Protein AF-A0A2V8N7D0-F1 (afdb_monomer)

pLDDT: mean 88.26, std 8.18, range [56.0, 97.25]

Sequence (94 aa):
MRIISGSTQNLRDTAAFIELLDCLPEYLPNKGTDFFSPQRELIVTRAPGRLDLMGGIADYSGSLVLELPIESATHAALQRQANETIEIISLPVK

Secondary structure (DSSP, 8-state):
---SS---TT-HHHHHHHHHHHTHHHH-TTTTTTSS-TTS--EEEEEEEEEEEE-TTTGGGT---EEEEEEEEEEEEE---SSS-----PPPP-

Mean predicted aligned error: 5.56 Å

Radius of gyration: 17.16 Å; Cα contacts (8 Å, |Δi|>4): 82; chains: 1; bounding box: 34×28×48 Å

Structure (mmCIF, N/CA/C/O backbone):
data_AF-A0A2V8N7D0-F1
#
_entry.id   AF-A0A2V8N7D0-F1
#
loop_
_atom_site.group_PDB
_atom_site.id
_atom_site.type_symbol
_atom_site.label_atom_id
_atom_site.label_alt_id
_atom_site.label_comp_id
_atom_site.label_asym_id
_atom_site.label_entity_id
_atom_site.label_seq_id
_atom_site.pdbx_PDB_ins_code
_atom_site.Cartn_x
_atom_site.Cartn_y
_atom_site.Cartn_z
_atom_site.occupancy
_atom_site.B_iso_or_equiv
_atom_site.auth_seq_id
_atom_site.auth_comp_id
_atom_site.auth_asym_id
_atom_site.auth_atom_id
_atom_site.pdbx_PDB_model_num
ATOM 1 N N . MET A 1 1 ? -4.602 -4.549 15.620 1.00 70.75 1 MET A N 1
ATOM 2 C CA . MET A 1 1 ? -5.702 -4.628 14.638 1.00 70.75 1 MET A CA 1
ATOM 3 C C . MET A 1 1 ? -5.922 -6.080 14.270 1.00 70.75 1 MET A C 1
ATOM 5 O O . MET A 1 1 ? -4.998 -6.878 14.369 1.00 70.75 1 MET A O 1
ATOM 9 N N . ARG A 1 2 ? -7.139 -6.460 13.865 1.00 78.12 2 ARG A N 1
ATOM 10 C CA . ARG A 1 2 ? -7.421 -7.819 13.382 1.00 78.12 2 ARG A CA 1
ATOM 11 C C . ARG A 1 2 ? -7.895 -7.755 11.938 1.00 78.12 2 ARG A C 1
ATOM 13 O O . ARG A 1 2 ? -8.865 -7.064 11.647 1.00 78.12 2 ARG A O 1
ATOM 20 N N . ILE A 1 3 ? -7.241 -8.510 11.061 1.00 80.06 3 ILE A N 1
ATOM 21 C CA . ILE A 1 3 ? -7.667 -8.655 9.668 1.00 80.06 3 ILE A CA 1
ATOM 22 C C . ILE A 1 3 ? -8.961 -9.476 9.643 1.00 80.06 3 ILE A C 1
ATOM 24 O O . ILE A 1 3 ? -8.992 -10.613 10.119 1.00 80.06 3 ILE A O 1
ATOM 28 N N . ILE A 1 4 ? -10.031 -8.882 9.116 1.00 84.06 4 ILE A N 1
ATOM 29 C CA . ILE A 1 4 ? -11.343 -9.530 8.946 1.00 84.06 4 ILE A CA 1
ATOM 30 C C . ILE A 1 4 ? -11.508 -10.154 7.552 1.00 84.06 4 ILE A C 1
ATOM 32 O O . ILE A 1 4 ? -12.273 -11.099 7.393 1.00 84.06 4 ILE A O 1
ATOM 36 N N . SER A 1 5 ? -10.770 -9.649 6.559 1.00 85.31 5 SER A N 1
ATOM 37 C CA . SER A 1 5 ? -10.723 -10.141 5.180 1.00 85.31 5 SER A CA 1
ATOM 38 C C . SER A 1 5 ? -9.403 -9.723 4.523 1.00 85.31 5 SER A C 1
ATOM 40 O O . SER A 1 5 ? -8.850 -8.677 4.861 1.00 85.31 5 SER A O 1
ATOM 42 N N . GLY A 1 6 ? -8.901 -10.528 3.584 1.00 87.38 6 GLY A N 1
ATOM 43 C CA . GLY A 1 6 ? -7.642 -10.283 2.876 1.00 87.38 6 GLY A CA 1
ATOM 44 C C . GLY A 1 6 ? -6.409 -10.917 3.531 1.00 87.38 6 GLY A C 1
ATOM 45 O O . GLY A 1 6 ? -6.498 -11.712 4.465 1.00 87.38 6 GLY A O 1
ATOM 46 N N . SER A 1 7 ? -5.237 -10.601 2.982 1.00 88.94 7 SER A N 1
ATOM 47 C CA . SER A 1 7 ? -3.932 -11.104 3.421 1.00 88.94 7 SER A CA 1
ATOM 48 C C . 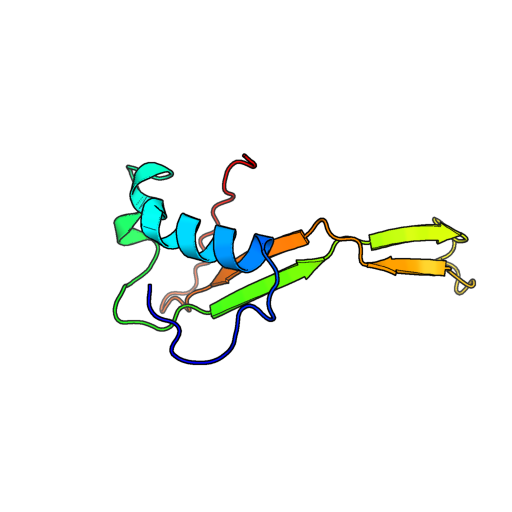SER A 1 7 ? -2.851 -10.085 3.069 1.00 88.94 7 SER A C 1
ATOM 50 O O . SER A 1 7 ? -3.010 -9.311 2.126 1.00 88.94 7 SER A O 1
ATOM 52 N N . THR A 1 8 ? -1.727 -10.122 3.781 1.00 88.44 8 THR A N 1
ATOM 53 C CA . THR A 1 8 ? -0.532 -9.326 3.464 1.00 88.44 8 THR A CA 1
ATOM 54 C C . THR A 1 8 ? 0.187 -9.801 2.200 1.00 88.44 8 THR A C 1
ATOM 56 O O . THR A 1 8 ? 1.146 -9.167 1.777 1.00 88.44 8 THR A O 1
ATOM 59 N N . GLN A 1 9 ? -0.236 -10.925 1.604 1.00 88.44 9 GLN A N 1
ATOM 60 C CA . GLN A 1 9 ? 0.410 -11.553 0.441 1.00 88.44 9 GLN A CA 1
ATOM 61 C C . GLN A 1 9 ? 1.914 -11.827 0.651 1.00 88.44 9 GLN A C 1
ATOM 63 O O . GLN A 1 9 ? 2.685 -11.844 -0.302 1.00 88.44 9 GLN A O 1
ATOM 68 N N . ASN A 1 10 ? 2.339 -12.041 1.905 1.00 90.12 10 ASN A N 1
ATOM 69 C CA . ASN A 1 10 ? 3.746 -12.167 2.316 1.00 90.12 10 ASN A CA 1
ATOM 70 C C . ASN A 1 10 ? 4.621 -10.932 2.013 1.00 90.12 10 ASN A C 1
ATOM 72 O O . ASN A 1 10 ? 5.850 -11.023 2.027 1.00 90.12 10 ASN A O 1
ATOM 76 N N . LEU A 1 11 ? 4.014 -9.767 1.774 1.00 93.50 11 LEU A N 1
ATOM 77 C CA . LEU A 1 11 ? 4.727 -8.510 1.580 1.00 93.50 11 LEU A CA 1
ATOM 78 C C . LEU A 1 11 ? 5.107 -7.913 2.941 1.00 93.50 11 LEU A C 1
ATOM 80 O O . LEU A 1 11 ? 4.246 -7.532 3.739 1.00 93.50 11 LEU A O 1
ATOM 84 N N . ARG A 1 12 ? 6.417 -7.842 3.211 1.00 93.81 12 ARG A N 1
ATOM 85 C CA . ARG A 1 12 ? 6.975 -7.375 4.496 1.00 93.81 12 ARG A CA 1
ATOM 86 C C . ARG A 1 12 ? 6.560 -5.944 4.833 1.00 93.81 12 ARG A C 1
ATOM 88 O O . ARG A 1 12 ? 6.227 -5.660 5.977 1.00 93.81 12 ARG A O 1
ATOM 95 N N . ASP A 1 13 ? 6.547 -5.067 3.834 1.00 94.25 13 ASP A N 1
ATOM 96 C CA . ASP A 1 13 ? 6.143 -3.664 3.973 1.00 94.25 13 ASP A CA 1
ATOM 97 C C . ASP A 1 13 ? 4.671 -3.513 4.399 1.00 94.25 13 ASP A C 1
ATOM 99 O O . ASP A 1 13 ? 4.329 -2.632 5.179 1.00 94.25 13 ASP A O 1
ATOM 103 N N . THR A 1 14 ? 3.807 -4.426 3.959 1.00 94.81 14 THR A N 1
ATOM 104 C CA . THR A 1 14 ? 2.382 -4.450 4.302 1.00 94.81 14 THR A CA 1
ATOM 105 C C . THR A 1 14 ? 2.163 -4.926 5.729 1.00 94.81 14 THR A C 1
ATOM 107 O O . THR A 1 14 ? 1.343 -4.352 6.441 1.00 94.81 14 THR A O 1
ATOM 110 N N . ALA A 1 15 ? 2.915 -5.937 6.173 1.00 93.50 15 ALA A N 1
ATOM 111 C CA . ALA A 1 15 ? 2.902 -6.356 7.573 1.00 93.50 15 ALA A CA 1
ATOM 112 C C . ALA A 1 15 ? 3.392 -5.223 8.493 1.00 93.50 15 ALA A C 1
ATOM 114 O O . ALA A 1 15 ? 2.691 -4.861 9.434 1.00 93.50 15 ALA A O 1
ATOM 115 N N . ALA A 1 16 ? 4.520 -4.591 8.150 1.00 92.56 16 ALA A N 1
ATOM 116 C CA . ALA A 1 16 ? 5.066 -3.459 8.898 1.00 92.56 16 ALA A CA 1
ATOM 117 C C . ALA A 1 16 ? 4.100 -2.261 8.950 1.00 92.56 16 ALA A C 1
ATOM 119 O O . ALA A 1 16 ? 3.989 -1.599 9.980 1.00 92.56 16 ALA A O 1
ATOM 120 N N . PHE A 1 17 ? 3.366 -1.989 7.865 1.00 93.50 17 PHE A N 1
ATOM 121 C CA . PHE A 1 17 ? 2.349 -0.939 7.852 1.00 93.50 17 PHE A CA 1
ATOM 122 C C . PHE A 1 17 ? 1.181 -1.249 8.799 1.00 93.50 17 PHE A C 1
ATOM 124 O O . PHE A 1 17 ? 0.739 -0.365 9.525 1.00 93.50 17 PHE A O 1
ATOM 131 N N . ILE A 1 18 ? 0.704 -2.499 8.845 1.00 92.25 18 ILE A N 1
ATOM 132 C CA . ILE A 1 18 ? -0.354 -2.914 9.783 1.00 92.25 18 ILE A CA 1
ATOM 133 C C . ILE A 1 18 ? 0.125 -2.793 11.236 1.00 92.25 18 ILE A C 1
ATOM 135 O O . ILE A 1 18 ? -0.616 -2.291 12.077 1.00 92.25 18 ILE A O 1
ATOM 139 N N . GLU A 1 19 ? 1.363 -3.192 11.524 1.00 91.38 19 GLU A N 1
ATOM 140 C CA . GLU A 1 19 ? 1.972 -3.014 12.849 1.00 91.38 19 GLU A CA 1
ATOM 141 C C . GLU A 1 19 ? 2.094 -1.530 13.225 1.00 91.38 19 GLU A C 1
ATOM 143 O O . GLU A 1 19 ? 1.810 -1.150 14.359 1.00 91.38 19 GLU A O 1
ATOM 148 N N . LEU A 1 20 ? 2.446 -0.661 12.272 1.00 90.38 20 LEU A N 1
ATOM 149 C CA . LEU A 1 20 ? 2.484 0.783 12.503 1.00 90.38 20 LEU A CA 1
ATOM 150 C C . LEU A 1 20 ? 1.100 1.328 12.868 1.00 90.38 20 LEU A C 1
ATOM 152 O O . LEU A 1 20 ? 1.004 2.137 13.789 1.00 90.38 20 LEU A O 1
ATOM 156 N N . LEU A 1 21 ? 0.034 0.880 12.194 1.00 89.88 21 LEU A N 1
ATOM 157 C CA . LEU A 1 21 ? -1.337 1.297 12.513 1.00 89.88 21 LEU A CA 1
ATOM 158 C C . LEU A 1 21 ? -1.746 0.926 13.946 1.00 89.88 21 LEU A C 1
ATOM 160 O O . LEU A 1 21 ? -2.512 1.665 14.563 1.00 89.88 21 LEU A O 1
ATOM 164 N N . ASP A 1 22 ? -1.201 -0.158 14.499 1.00 88.31 22 ASP A N 1
ATOM 165 C CA . ASP A 1 22 ? -1.425 -0.538 15.898 1.00 88.31 22 ASP A CA 1
ATOM 166 C C . ASP A 1 22 ? -0.727 0.400 16.887 1.00 88.31 22 ASP A C 1
ATOM 168 O O . ASP A 1 22 ? -1.234 0.635 17.984 1.00 88.31 22 ASP A O 1
ATOM 172 N N . CYS A 1 23 ? 0.383 1.004 16.468 1.00 87.62 23 CYS A N 1
ATOM 173 C CA . CYS A 1 23 ? 1.121 2.021 17.214 1.00 87.62 23 CYS A CA 1
ATOM 174 C C . CYS A 1 23 ? 0.750 3.461 16.809 1.00 87.62 23 CYS A C 1
ATOM 176 O O . CYS A 1 23 ? 1.407 4.403 17.251 1.00 87.62 23 CYS A O 1
ATOM 178 N N . LEU A 1 24 ? -0.285 3.679 15.985 1.00 86.75 24 LEU A N 1
ATOM 179 C CA . LEU A 1 24 ? -0.640 5.003 15.450 1.00 86.75 24 LEU A CA 1
ATOM 180 C C . LEU A 1 24 ? -0.784 6.111 16.519 1.00 86.75 24 LEU A C 1
ATOM 182 O O . LEU A 1 24 ? -0.331 7.230 16.252 1.00 86.75 24 LEU A O 1
ATOM 186 N N . PRO A 1 25 ? -1.337 5.850 17.726 1.00 83.75 25 PRO A N 1
ATOM 187 C CA . PRO A 1 25 ? -1.375 6.835 18.810 1.00 83.75 25 PRO A CA 1
ATOM 188 C C . PRO A 1 25 ? -0.009 7.413 19.197 1.00 83.75 25 PRO A C 1
ATOM 190 O O . PRO A 1 25 ? 0.067 8.582 19.563 1.00 83.75 25 PRO A O 1
ATOM 193 N N . GLU A 1 26 ? 1.071 6.638 19.077 1.00 84.56 26 GLU A N 1
ATOM 194 C CA . GLU A 1 26 ? 2.430 7.085 19.406 1.00 84.56 26 GLU A CA 1
ATOM 195 C C . GLU A 1 26 ? 2.976 8.072 18.365 1.00 84.56 26 GLU A C 1
ATOM 197 O O . GLU A 1 26 ? 3.668 9.028 18.711 1.00 84.56 26 GLU A O 1
ATOM 202 N N . TYR A 1 27 ? 2.630 7.874 17.089 1.00 80.31 27 TYR A N 1
ATOM 203 C CA . TYR A 1 27 ? 3.059 8.744 15.988 1.00 80.31 27 TYR A CA 1
ATOM 204 C C . TYR A 1 27 ? 2.193 10.000 15.856 1.00 80.31 27 TYR A C 1
ATOM 206 O O . TYR A 1 27 ? 2.631 10.996 15.281 1.00 80.31 27 TYR A O 1
ATOM 214 N N . LEU A 1 28 ? 0.965 9.964 16.379 1.00 82.44 28 LEU A N 1
ATOM 215 C CA . LEU A 1 28 ? -0.012 11.047 16.295 1.00 82.44 28 LEU A CA 1
ATOM 216 C C . LEU A 1 28 ? -0.645 11.312 17.670 1.00 82.44 28 LEU A C 1
ATOM 218 O O . LEU A 1 28 ? -1.847 11.116 17.826 1.00 82.44 28 LEU A O 1
ATOM 222 N N . PRO A 1 29 ? 0.094 11.810 18.674 1.00 70.69 29 PRO A N 1
ATOM 223 C CA . PRO A 1 29 ? -0.396 11.902 20.056 1.00 70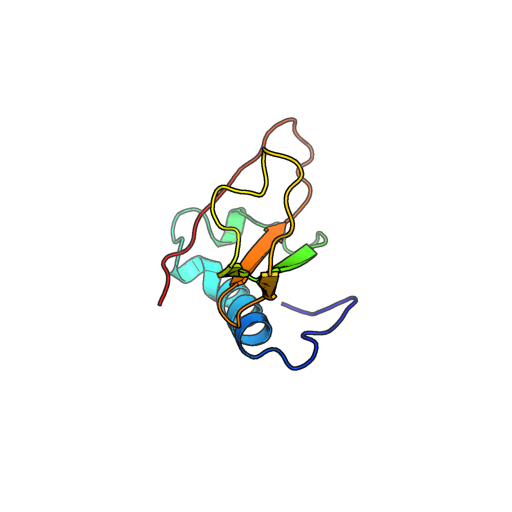.69 29 PRO A CA 1
ATOM 224 C C . PRO A 1 29 ? -1.678 12.735 20.227 1.00 70.69 29 PRO A C 1
ATOM 226 O O . PRO A 1 29 ? -2.443 12.504 21.155 1.00 70.69 29 PRO A O 1
ATOM 229 N N . ASN A 1 30 ? -1.953 13.667 19.308 1.00 75.94 30 ASN A N 1
ATOM 230 C CA . ASN A 1 30 ? -3.127 14.546 19.362 1.00 75.94 30 ASN A CA 1
ATOM 231 C C . ASN A 1 30 ? -4.311 14.078 18.492 1.00 75.94 30 ASN A C 1
ATOM 233 O O . ASN A 1 30 ? -5.329 14.762 18.446 1.00 75.94 30 ASN A O 1
ATOM 237 N N . LYS A 1 31 ? -4.168 12.975 17.743 1.00 70.62 31 LYS A N 1
ATOM 238 C CA . LYS A 1 31 ? -5.208 12.461 16.827 1.00 70.62 31 LYS A CA 1
ATOM 239 C C . LYS A 1 31 ? -5.303 10.933 16.755 1.00 70.62 31 LYS A C 1
ATOM 241 O O . LYS A 1 31 ? -6.301 10.423 16.270 1.00 70.62 31 LYS A O 1
ATOM 246 N N . GLY A 1 32 ? -4.291 10.184 17.175 1.00 64.56 32 GLY A N 1
ATOM 247 C CA . GLY A 1 32 ? -4.086 8.800 16.745 1.00 64.56 32 GLY A CA 1
ATOM 248 C C . GLY A 1 32 ? -5.099 7.793 17.286 1.00 64.56 32 GLY A C 1
ATOM 249 O O . GLY A 1 32 ? -5.348 6.799 16.614 1.00 64.56 32 GLY A O 1
ATOM 250 N N . THR A 1 33 ? -5.732 8.053 18.434 1.00 66.56 33 THR A N 1
ATOM 251 C CA . THR A 1 33 ? -6.855 7.232 18.932 1.00 66.56 33 THR A CA 1
ATOM 252 C C . THR A 1 33 ? -8.192 7.596 18.295 1.00 66.56 33 THR A C 1
ATOM 254 O O . THR A 1 33 ? -9.080 6.752 18.225 1.00 66.56 33 THR A O 1
ATOM 257 N N . ASP A 1 34 ? -8.323 8.832 17.817 1.00 78.81 34 ASP A N 1
ATOM 258 C CA . ASP A 1 34 ? -9.597 9.405 17.372 1.00 78.81 34 ASP A CA 1
ATOM 259 C C . ASP A 1 34 ? -9.709 9.433 15.842 1.00 78.81 34 ASP A C 1
ATOM 261 O O . ASP A 1 34 ? -10.794 9.622 15.295 1.00 78.81 34 ASP A O 1
ATOM 265 N N . PHE A 1 35 ? -8.593 9.223 15.138 1.00 88.00 35 PHE A N 1
ATOM 266 C CA . PHE A 1 35 ? -8.534 9.276 13.681 1.00 88.00 35 PHE A CA 1
ATOM 267 C C . PHE A 1 35 ? -9.297 8.121 13.023 1.00 88.00 35 PHE A C 1
ATOM 269 O O . PHE A 1 35 ? -9.971 8.314 12.014 1.00 88.00 35 PHE A O 1
ATOM 276 N N . PHE A 1 36 ? -9.229 6.924 13.612 1.00 90.19 36 PHE A N 1
ATOM 277 C CA . PHE A 1 36 ? -9.991 5.761 13.168 1.00 90.19 36 PHE A CA 1
ATOM 278 C C . PHE A 1 36 ? -10.890 5.247 14.288 1.00 90.19 36 PHE A C 1
ATOM 280 O O . PHE A 1 36 ? -10.455 5.032 15.414 1.00 90.19 36 PHE A O 1
ATOM 287 N N . SER A 1 37 ? -12.151 4.978 13.958 1.00 88.69 37 SER A N 1
ATOM 288 C CA . SER A 1 37 ? -13.102 4.338 14.864 1.00 88.69 37 SER A CA 1
ATOM 289 C C . SER A 1 37 ? -12.835 2.826 14.930 1.00 88.69 37 SER A C 1
ATOM 291 O O . SER A 1 37 ? -12.974 2.155 13.901 1.00 88.69 37 SER A O 1
ATOM 293 N N . PRO A 1 38 ? -12.525 2.248 16.105 1.00 82.56 38 PRO A N 1
ATOM 294 C CA . PRO A 1 38 ? -12.127 0.841 16.217 1.00 82.56 38 PRO A CA 1
ATOM 295 C C . PRO A 1 38 ? -13.256 -0.162 15.924 1.00 82.56 38 PRO A C 1
ATOM 297 O O . PRO A 1 38 ? -12.987 -1.328 15.652 1.00 82.56 38 PRO A O 1
ATOM 300 N N . GLN A 1 39 ? -14.521 0.267 15.964 1.00 84.62 39 GLN A N 1
ATOM 301 C CA . GLN A 1 39 ? -15.690 -0.577 15.676 1.00 84.62 39 GLN A CA 1
ATOM 302 C C . GLN A 1 39 ? -16.102 -0.570 14.197 1.00 84.62 39 GLN A C 1
ATOM 304 O O . GLN A 1 39 ? -17.076 -1.228 13.833 1.00 84.62 39 GLN A O 1
ATOM 309 N N . ARG A 1 40 ? -15.414 0.197 13.345 1.00 88.12 40 ARG A N 1
ATOM 310 C CA . ARG A 1 40 ? -15.720 0.300 11.916 1.00 88.12 40 ARG A CA 1
ATOM 311 C C . ARG A 1 40 ? -14.611 -0.323 11.088 1.00 88.12 40 ARG A C 1
ATOM 313 O O . ARG A 1 40 ? -13.459 -0.384 11.504 1.00 88.12 40 ARG A O 1
ATOM 320 N N . GLU A 1 41 ? -14.981 -0.773 9.898 1.00 90.81 41 GLU A N 1
ATOM 321 C CA . GLU A 1 41 ? -14.039 -1.359 8.955 1.00 90.81 41 GLU A CA 1
ATOM 322 C C . GLU A 1 41 ? -12.932 -0.359 8.589 1.00 90.81 41 GLU A C 1
ATOM 324 O O . GLU A 1 41 ? -13.201 0.816 8.322 1.00 90.81 41 GLU A O 1
ATOM 329 N N . LEU A 1 42 ? -11.689 -0.839 8.600 1.00 92.81 42 LEU A N 1
ATOM 330 C CA . LEU A 1 42 ? -10.537 -0.147 8.042 1.00 92.81 42 LEU A CA 1
ATOM 331 C C . LEU A 1 42 ? -10.034 -0.963 6.853 1.00 92.81 42 LEU A C 1
ATOM 333 O O . LEU A 1 42 ? -9.735 -2.149 6.989 1.00 92.81 42 LEU A O 1
ATOM 337 N N . ILE A 1 43 ? -9.914 -0.313 5.703 1.00 95.19 43 ILE A N 1
ATOM 338 C CA . ILE A 1 43 ? -9.398 -0.907 4.476 1.00 95.19 43 ILE A CA 1
ATOM 339 C C . ILE A 1 43 ? -7.931 -0.508 4.340 1.00 95.19 43 ILE A C 1
ATOM 341 O O . ILE A 1 43 ? -7.603 0.676 4.375 1.00 95.19 43 ILE A O 1
ATOM 345 N N . VAL A 1 44 ? -7.050 -1.493 4.166 1.00 95.25 44 VAL A N 1
ATOM 346 C CA . VAL A 1 44 ? -5.621 -1.271 3.919 1.00 95.25 44 VAL A CA 1
ATOM 347 C C . VAL A 1 44 ? -5.300 -1.640 2.477 1.00 95.25 44 VAL A C 1
ATOM 349 O O . VAL A 1 44 ? -5.590 -2.749 2.032 1.00 95.25 44 VAL A O 1
ATOM 352 N N . THR A 1 45 ? -4.685 -0.712 1.750 1.00 95.88 45 THR A N 1
ATOM 353 C CA . THR A 1 45 ? -4.286 -0.890 0.348 1.00 95.88 45 THR A CA 1
ATOM 354 C C . THR A 1 45 ? -2.822 -0.537 0.141 1.00 95.88 45 THR A C 1
ATOM 356 O O . THR A 1 45 ? -2.277 0.287 0.873 1.00 95.88 45 THR A O 1
ATOM 359 N N . ARG A 1 46 ? -2.206 -1.121 -0.891 1.00 96.25 46 ARG A N 1
ATOM 360 C CA . ARG A 1 46 ? -0.812 -0.894 -1.288 1.00 96.25 46 ARG A CA 1
ATOM 361 C C . ARG A 1 46 ? -0.740 -0.571 -2.778 1.00 96.25 46 ARG A C 1
ATOM 363 O O . ARG A 1 46 ? -1.318 -1.301 -3.579 1.00 96.25 46 ARG A O 1
ATOM 370 N N . ALA A 1 47 ? 0.023 0.454 -3.143 1.00 97.00 47 ALA A N 1
ATOM 371 C CA . ALA A 1 47 ? 0.355 0.790 -4.525 1.00 97.00 47 ALA A CA 1
ATOM 372 C C . ALA A 1 47 ? 1.88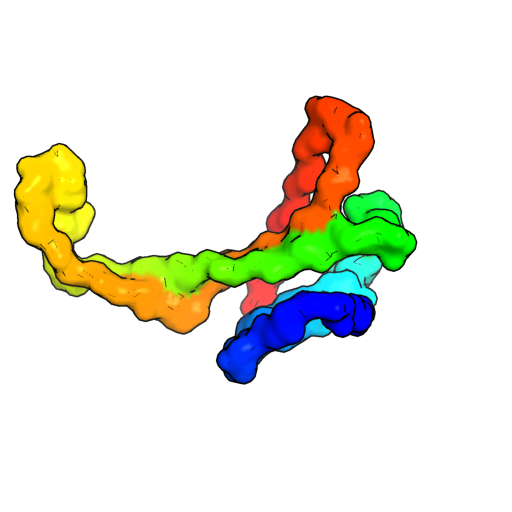5 0.883 -4.683 1.00 97.00 47 ALA A C 1
ATOM 374 O O . ALA A 1 47 ? 2.500 1.731 -4.032 1.00 97.00 47 ALA A O 1
ATOM 375 N N . PRO A 1 48 ? 2.529 0.017 -5.490 1.00 97.25 48 PRO A N 1
ATOM 376 C CA . PRO A 1 48 ? 3.959 0.129 -5.759 1.00 97.25 48 PRO A CA 1
ATOM 377 C C . PRO A 1 48 ? 4.267 1.358 -6.617 1.00 97.25 48 PRO A C 1
ATOM 379 O O . PRO A 1 48 ? 3.473 1.750 -7.473 1.00 97.25 48 PRO A O 1
ATOM 382 N N . GLY A 1 49 ? 5.451 1.931 -6.416 1.00 96.06 49 GLY A N 1
ATOM 383 C CA . GLY A 1 49 ? 6.057 2.831 -7.388 1.00 96.06 49 GLY A CA 1
ATOM 384 C C . GLY A 1 49 ? 6.445 2.079 -8.662 1.00 96.06 49 GLY A C 1
ATOM 385 O O . GLY A 1 49 ? 6.357 0.850 -8.735 1.00 96.06 49 GLY A O 1
ATOM 386 N N . ARG A 1 50 ? 6.932 2.813 -9.659 1.00 95.12 50 ARG A N 1
ATOM 387 C CA . ARG A 1 50 ? 7.408 2.256 -10.930 1.00 95.12 50 ARG A CA 1
ATOM 388 C C . ARG A 1 50 ? 8.804 2.762 -11.265 1.00 95.12 50 ARG A C 1
ATOM 390 O O . ARG A 1 50 ? 9.207 3.824 -10.791 1.00 95.12 50 ARG A O 1
ATOM 397 N N . LEU A 1 51 ? 9.522 1.981 -12.063 1.00 94.69 51 LEU A N 1
ATOM 398 C CA . LEU A 1 51 ? 10.781 2.367 -12.685 1.00 94.69 51 LEU A CA 1
ATOM 399 C C . LEU A 1 51 ? 10.624 2.338 -14.201 1.00 94.69 51 LEU A C 1
ATOM 401 O O . LEU A 1 51 ? 10.206 1.319 -14.757 1.00 94.69 51 LEU A O 1
ATOM 405 N N . ASP A 1 52 ? 11.062 3.416 -14.842 1.00 93.00 52 ASP A N 1
ATOM 406 C CA . ASP A 1 52 ? 10.983 3.583 -16.289 1.00 93.00 52 ASP A CA 1
ATOM 407 C C . ASP A 1 52 ? 12.347 3.276 -16.891 1.00 93.00 52 ASP A C 1
ATOM 409 O O . ASP A 1 52 ? 13.309 4.024 -16.706 1.00 93.00 52 ASP A O 1
ATOM 413 N N . LEU A 1 53 ? 12.448 2.151 -17.597 1.00 92.25 53 LEU A N 1
ATOM 414 C CA . LEU A 1 53 ? 13.695 1.756 -18.247 1.00 92.25 53 LEU A CA 1
ATOM 415 C C . LEU A 1 53 ? 13.874 2.487 -19.579 1.00 92.25 53 LEU A C 1
ATOM 417 O O . LEU A 1 53 ? 14.982 2.888 -19.932 1.00 92.25 53 LEU A O 1
ATOM 421 N N . MET A 1 54 ? 12.782 2.645 -20.330 1.00 92.12 54 MET A N 1
ATOM 422 C CA . MET A 1 54 ? 12.749 3.340 -21.616 1.00 92.12 54 MET A CA 1
ATOM 423 C C . MET A 1 54 ? 11.407 4.036 -21.829 1.00 92.12 54 MET A C 1
ATOM 425 O O . MET A 1 54 ? 10.377 3.578 -21.342 1.00 92.12 54 MET A O 1
ATOM 429 N N . GLY A 1 55 ? 11.418 5.099 -22.638 1.00 82.25 55 GLY A N 1
ATOM 430 C CA . GLY A 1 55 ? 10.195 5.792 -23.049 1.00 82.25 55 GLY A CA 1
ATOM 431 C C . GLY A 1 55 ? 9.698 6.854 -22.063 1.00 82.25 55 GLY A C 1
ATOM 432 O O . GLY A 1 55 ? 8.537 7.225 -22.137 1.00 82.25 55 GLY A O 1
ATOM 433 N N . GLY A 1 56 ? 10.562 7.382 -21.186 1.00 76.50 56 GLY A N 1
ATOM 434 C CA . GLY A 1 56 ? 10.154 8.240 -20.060 1.00 76.50 56 GLY A CA 1
ATOM 435 C C . GLY A 1 56 ? 9.297 9.475 -20.394 1.00 76.50 56 GLY A C 1
ATOM 436 O O . GLY A 1 56 ? 8.382 9.770 -19.644 1.00 76.50 56 GLY A O 1
ATOM 437 N N . ILE A 1 57 ? 9.547 10.188 -21.504 1.00 80.62 57 ILE A N 1
ATOM 438 C CA . ILE A 1 57 ? 8.684 11.307 -21.974 1.00 80.62 57 ILE A CA 1
ATOM 439 C C . ILE A 1 57 ? 7.743 10.898 -23.118 1.00 80.62 57 ILE A C 1
ATOM 441 O O . ILE A 1 57 ? 7.209 11.731 -23.847 1.00 80.62 57 ILE A O 1
ATOM 445 N N . ALA A 1 58 ? 7.667 9.603 -23.396 1.00 85.75 58 ALA A N 1
ATOM 446 C CA . ALA A 1 58 ? 7.014 9.069 -24.580 1.00 85.75 58 ALA A CA 1
ATOM 447 C C . ALA A 1 58 ? 5.555 8.662 -24.289 1.00 85.75 58 ALA A C 1
ATOM 449 O O . ALA A 1 58 ? 4.758 8.525 -25.224 1.00 85.75 58 ALA A O 1
ATOM 450 N N . ASP A 1 59 ? 5.202 8.554 -23.008 1.00 80.94 59 ASP A N 1
ATOM 451 C CA . ASP A 1 59 ? 3.890 8.209 -22.457 1.00 80.94 59 ASP A CA 1
ATOM 452 C C . ASP A 1 59 ? 2.751 9.107 -22.968 1.00 80.94 59 ASP A C 1
ATOM 454 O O . ASP A 1 59 ? 1.684 8.612 -23.328 1.00 80.94 59 ASP A O 1
ATOM 458 N N . TYR A 1 60 ? 2.985 10.412 -23.110 1.00 84.62 60 TYR A N 1
ATOM 459 C CA . TYR A 1 60 ? 1.977 11.358 -23.605 1.00 84.62 60 TYR A CA 1
ATOM 460 C C . TYR A 1 60 ? 1.926 11.489 -25.139 1.00 84.62 60 TYR A C 1
ATOM 462 O O . TYR A 1 60 ? 1.103 12.237 -25.668 1.00 84.62 60 TYR A O 1
ATOM 470 N N . SER A 1 61 ? 2.792 10.778 -25.871 1.00 90.12 61 SER A N 1
ATOM 471 C CA . SER A 1 61 ? 2.909 10.870 -27.339 1.00 90.12 61 SER A CA 1
ATOM 472 C C . SER A 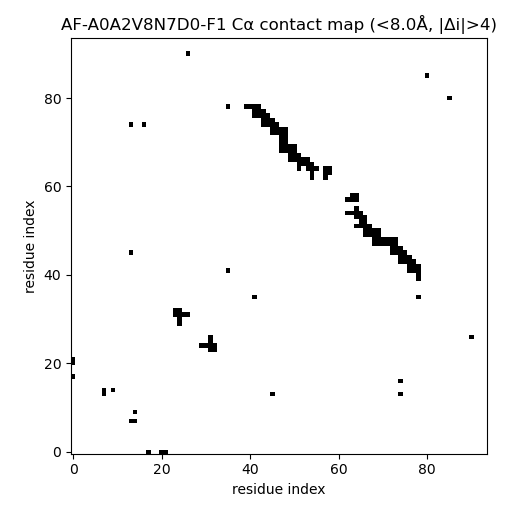1 61 ? 2.334 9.669 -28.101 1.00 90.12 61 SER A C 1
ATOM 474 O O . SER A 1 61 ? 2.329 9.670 -29.331 1.00 90.12 61 SER A O 1
ATOM 476 N N . GLY A 1 62 ? 1.867 8.636 -27.390 1.00 87.38 62 GLY A N 1
ATOM 477 C CA . GLY A 1 62 ? 1.445 7.362 -27.989 1.00 87.38 62 GLY A CA 1
ATOM 478 C C . GLY A 1 62 ? 2.608 6.450 -28.401 1.00 87.38 62 GLY A C 1
ATOM 479 O O . GLY A 1 62 ? 2.417 5.514 -29.176 1.00 87.38 62 GLY A O 1
ATOM 480 N N . SER A 1 63 ? 3.812 6.724 -27.897 1.00 90.50 63 SER A N 1
ATOM 481 C CA . SER A 1 63 ? 4.998 5.896 -28.113 1.00 90.50 63 SER A CA 1
ATOM 482 C C . SER A 1 63 ? 5.025 4.688 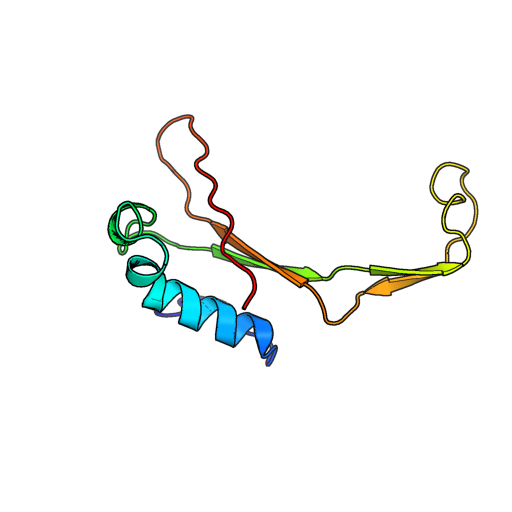-27.169 1.00 90.50 63 SER A C 1
ATOM 484 O O . SER A 1 63 ? 4.298 4.628 -26.179 1.00 90.50 63 SER A O 1
ATOM 486 N N . LEU A 1 64 ? 5.896 3.718 -27.459 1.00 92.75 64 LEU A N 1
ATOM 487 C CA . LEU A 1 64 ? 6.122 2.568 -26.581 1.00 92.75 64 LEU A CA 1
ATOM 488 C C . LEU A 1 64 ? 6.936 2.962 -25.340 1.00 92.75 64 LEU A C 1
ATOM 490 O O . LEU A 1 64 ? 7.931 3.683 -25.446 1.00 92.75 64 LEU A O 1
ATOM 494 N N . VAL A 1 65 ? 6.540 2.414 -24.191 1.00 92.38 65 VAL A N 1
ATOM 495 C CA . VAL A 1 65 ? 7.232 2.551 -22.902 1.00 92.38 65 VAL A CA 1
ATOM 496 C C . VAL A 1 65 ? 7.602 1.178 -22.350 1.00 92.38 65 VAL A C 1
ATOM 498 O O . VAL A 1 65 ? 6.952 0.177 -22.660 1.00 92.38 65 VAL A O 1
ATOM 501 N N . LEU A 1 66 ? 8.657 1.128 -21.538 1.00 93.75 66 LEU A N 1
ATOM 502 C CA . LEU A 1 66 ? 9.062 -0.072 -20.812 1.00 93.75 66 LEU A CA 1
ATOM 503 C C . LEU A 1 66 ? 9.251 0.272 -19.338 1.00 93.75 66 LEU A C 1
ATOM 505 O O . LEU A 1 66 ? 10.254 0.879 -18.958 1.00 93.75 66 LEU A O 1
ATOM 509 N N . GLU A 1 67 ? 8.288 -0.151 -18.526 1.00 94.50 67 GLU A N 1
ATOM 510 C CA . GLU A 1 67 ? 8.196 0.184 -17.107 1.00 94.50 67 GLU A CA 1
ATOM 511 C C . GLU A 1 67 ? 7.799 -1.048 -16.295 1.00 94.50 67 GLU A C 1
ATOM 513 O O . GLU A 1 67 ? 7.082 -1.926 -16.787 1.00 94.50 67 GLU A O 1
ATOM 518 N N . LEU A 1 68 ? 8.250 -1.118 -15.043 1.00 95.94 68 LEU A N 1
ATOM 519 C CA . LEU A 1 68 ? 7.871 -2.180 -14.111 1.00 95.94 68 LEU A CA 1
ATOM 520 C C . LEU A 1 68 ? 7.659 -1.630 -12.694 1.00 95.94 68 LEU A C 1
ATOM 522 O O . LEU A 1 68 ? 8.357 -0.693 -12.291 1.00 95.94 68 LEU A O 1
ATOM 526 N N . PRO A 1 69 ? 6.740 -2.223 -11.905 1.00 96.31 69 PRO A N 1
ATOM 527 C CA . PRO A 1 69 ? 6.627 -1.923 -10.485 1.00 96.31 69 PRO A CA 1
ATOM 528 C C . PRO A 1 69 ? 7.922 -2.225 -9.721 1.00 96.31 69 PRO A C 1
ATOM 530 O O . PRO A 1 69 ? 8.576 -3.239 -9.972 1.00 96.31 69 PRO A O 1
ATOM 533 N N . ILE A 1 70 ? 8.254 -1.377 -8.750 1.00 95.94 70 ILE A N 1
ATOM 534 C CA . ILE A 1 70 ? 9.376 -1.584 -7.820 1.00 95.94 70 ILE A CA 1
ATOM 535 C C . ILE A 1 70 ? 8.885 -2.045 -6.439 1.00 95.94 70 ILE A C 1
ATOM 537 O O . ILE A 1 70 ? 7.690 -2.013 -6.142 1.00 95.94 70 ILE A O 1
ATOM 541 N N . GLU A 1 71 ? 9.813 -2.477 -5.574 1.00 94.88 71 GLU A N 1
ATOM 542 C CA . GLU A 1 71 ? 9.482 -2.872 -4.192 1.00 94.88 71 GLU A CA 1
ATOM 543 C C . GLU A 1 71 ? 8.952 -1.683 -3.379 1.00 94.88 71 GLU A C 1
ATOM 545 O O . GLU A 1 71 ? 8.000 -1.853 -2.622 1.00 94.88 71 GLU A O 1
ATOM 550 N N . SER A 1 72 ? 9.512 -0.481 -3.574 1.00 94.50 72 SER A N 1
ATOM 551 C CA . SER A 1 72 ? 9.037 0.736 -2.905 1.00 94.50 72 SER A CA 1
ATOM 552 C C . SER A 1 72 ? 7.570 1.001 -3.237 1.00 94.50 72 SER A C 1
ATOM 554 O O . SER A 1 72 ? 7.178 1.004 -4.405 1.00 94.50 72 SER A O 1
ATOM 556 N N . ALA A 1 73 ? 6.757 1.215 -2.208 1.00 95.81 73 ALA A N 1
ATOM 557 C CA . ALA A 1 73 ? 5.316 1.356 -2.328 1.00 95.81 73 ALA A CA 1
ATOM 558 C C . ALA A 1 73 ? 4.765 2.367 -1.329 1.00 95.81 73 ALA A C 1
ATOM 560 O O . ALA A 1 73 ? 5.390 2.690 -0.320 1.00 95.81 73 ALA A O 1
ATOM 561 N N . THR A 1 74 ? 3.557 2.838 -1.611 1.00 95.81 74 THR A N 1
ATOM 562 C CA . THR A 1 74 ? 2.751 3.620 -0.682 1.00 95.81 74 THR A CA 1
ATOM 563 C C . THR A 1 74 ? 1.590 2.772 -0.192 1.00 95.81 74 THR A C 1
ATOM 565 O O . THR A 1 74 ? 0.880 2.144 -0.984 1.00 95.81 74 THR A O 1
ATOM 568 N N . HIS A 1 75 ? 1.375 2.787 1.118 1.00 96.50 75 HIS A N 1
ATOM 569 C CA . HIS A 1 75 ? 0.205 2.192 1.744 1.00 96.50 75 HIS A CA 1
ATOM 570 C C . HIS A 1 75 ? -0.785 3.275 2.143 1.00 96.50 75 HIS A C 1
ATOM 572 O O . HIS A 1 75 ? -0.405 4.386 2.511 1.00 96.50 75 HIS A O 1
ATOM 578 N N . ALA A 1 76 ? -2.063 2.929 2.094 1.00 96.25 76 ALA A N 1
ATOM 579 C CA . ALA A 1 76 ? -3.135 3.767 2.597 1.00 96.25 76 ALA A CA 1
ATOM 580 C C . ALA A 1 76 ? -4.051 2.932 3.489 1.00 96.25 76 ALA A C 1
ATOM 582 O O . ALA A 1 76 ? -4.453 1.826 3.125 1.00 96.25 76 ALA A O 1
ATOM 583 N N . ALA A 1 77 ? -4.364 3.486 4.656 1.00 94.81 77 ALA A N 1
ATOM 584 C CA . ALA A 1 77 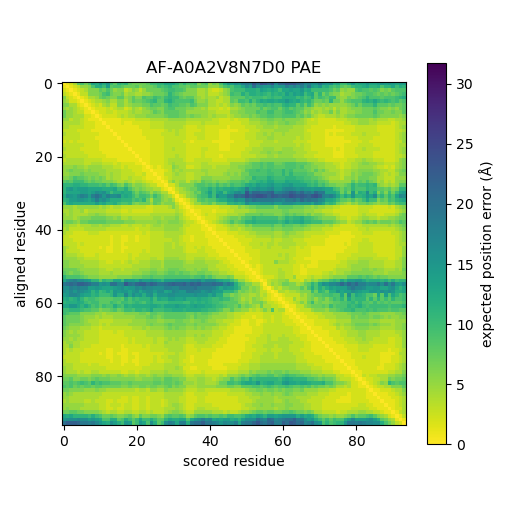? -5.396 3.009 5.559 1.00 94.81 77 ALA 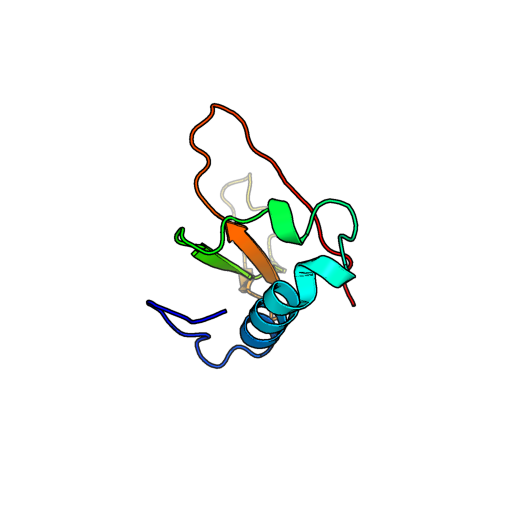A CA 1
ATOM 585 C C . ALA A 1 77 ? -6.600 3.941 5.419 1.00 94.81 77 ALA A C 1
ATOM 587 O O . ALA A 1 77 ? -6.467 5.148 5.618 1.00 94.81 77 ALA A O 1
ATOM 588 N N . LEU A 1 78 ? -7.757 3.400 5.045 1.00 94.94 78 LEU A N 1
ATOM 589 C CA . LEU A 1 78 ? -8.955 4.179 4.761 1.00 94.94 78 LEU A CA 1
ATOM 590 C C . LEU A 1 78 ? -10.134 3.668 5.578 1.00 94.94 78 LEU A C 1
ATOM 592 O O . LEU A 1 78 ? -10.433 2.474 5.592 1.00 94.94 78 LEU A O 1
ATOM 596 N N . GLN A 1 79 ? -10.849 4.593 6.207 1.00 93.62 79 GLN A N 1
ATOM 597 C CA . GLN A 1 79 ? -12.129 4.338 6.849 1.00 93.62 79 GLN A CA 1
A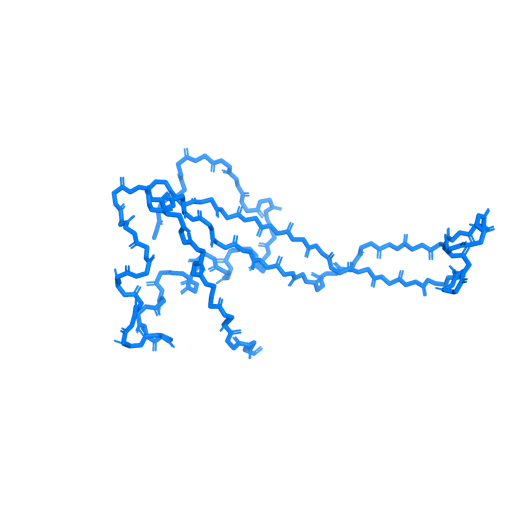TOM 598 C C . GLN A 1 79 ? -13.139 5.353 6.329 1.00 93.62 79 GLN A C 1
ATOM 600 O O . GLN A 1 79 ? -12.863 6.549 6.272 1.00 93.62 79 GLN A O 1
ATOM 605 N N . ARG A 1 80 ? -14.327 4.883 5.946 1.00 92.38 80 ARG A N 1
ATOM 606 C CA . ARG A 1 80 ? -15.387 5.765 5.455 1.00 92.38 80 ARG A CA 1
ATOM 607 C C . ARG A 1 80 ? -15.908 6.658 6.587 1.00 92.38 80 ARG A C 1
ATOM 609 O O . ARG A 1 80 ? -16.394 6.158 7.606 1.00 92.38 80 ARG A O 1
ATOM 616 N N . GLN A 1 81 ? -15.858 7.971 6.374 1.00 89.69 81 GLN A N 1
ATOM 617 C CA . GLN A 1 81 ? -16.464 8.968 7.256 1.00 89.69 81 GLN A CA 1
ATOM 618 C C . GLN A 1 81 ? -17.944 9.187 6.889 1.00 89.69 81 GLN A C 1
ATOM 620 O O . GLN A 1 81 ? -18.368 8.911 5.766 1.00 89.69 81 GLN A O 1
ATOM 625 N N . ALA A 1 82 ? -18.758 9.604 7.863 1.00 86.69 82 ALA A N 1
ATOM 626 C CA . ALA A 1 82 ? -20.198 9.820 7.667 1.00 86.69 82 ALA A CA 1
ATOM 627 C C . ALA A 1 82 ? -20.542 11.249 7.213 1.00 86.69 82 ALA A C 1
ATOM 629 O O . ALA A 1 82 ? -21.624 11.477 6.682 1.00 86.69 82 ALA A O 1
ATOM 630 N N . ASN A 1 83 ? -19.643 12.198 7.454 1.00 89.25 83 ASN A N 1
ATOM 631 C CA . A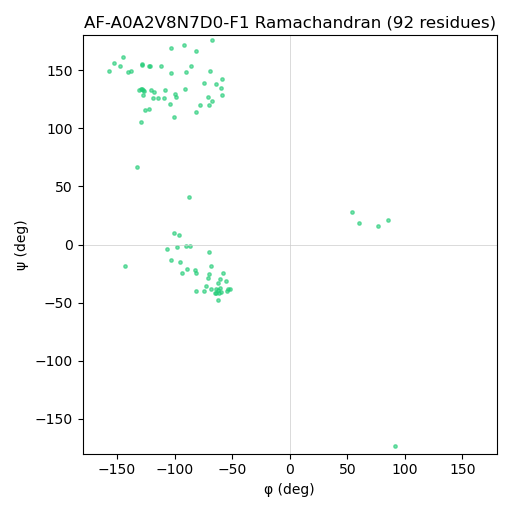SN A 1 83 ? -19.732 13.584 7.010 1.00 89.25 83 ASN A CA 1
ATOM 632 C C . ASN A 1 83 ? -19.040 13.758 5.643 1.00 89.25 83 ASN A C 1
ATOM 634 O O . ASN A 1 83 ? -18.373 12.857 5.139 1.00 89.25 83 ASN A O 1
ATOM 638 N N . GLU A 1 84 ? -19.194 14.936 5.047 1.00 93.50 84 GLU A N 1
ATOM 639 C CA . GLU A 1 84 ? -18.662 15.275 3.719 1.00 93.50 84 GLU A CA 1
ATOM 640 C C . GLU A 1 84 ? -17.221 15.809 3.787 1.00 93.50 84 GLU A C 1
ATOM 642 O O . GLU A 1 84 ? -16.865 16.783 3.127 1.00 93.50 84 GLU A O 1
ATOM 647 N N . THR A 1 85 ? -16.382 15.200 4.626 1.00 93.38 85 THR A N 1
ATOM 648 C CA . THR A 1 85 ? -14.978 15.593 4.789 1.00 93.38 85 THR A CA 1
ATOM 649 C C . THR A 1 85 ? -14.041 14.441 4.477 1.00 93.38 85 THR A C 1
ATOM 651 O O . THR A 1 85 ? -14.393 13.272 4.615 1.00 93.38 85 THR A O 1
ATOM 654 N N . ILE A 1 86 ? -12.824 14.787 4.062 1.00 93.50 86 ILE A N 1
ATOM 655 C CA . ILE A 1 86 ? -11.725 13.841 3.908 1.00 93.50 86 ILE A CA 1
ATOM 656 C C . ILE A 1 86 ? -10.587 14.339 4.791 1.00 93.50 86 ILE A C 1
ATOM 658 O O . ILE A 1 86 ? -10.045 15.421 4.565 1.00 93.50 86 ILE A O 1
ATOM 662 N N . GLU A 1 87 ? -10.228 13.548 5.795 1.00 92.12 87 GLU A N 1
ATOM 663 C CA . GLU A 1 87 ? -9.041 13.786 6.608 1.00 92.12 87 GLU A CA 1
ATOM 664 C C . GLU A 1 87 ? -7.905 12.883 6.132 1.00 92.12 87 GLU A C 1
ATOM 666 O O . GLU A 1 87 ? -8.076 11.676 5.974 1.00 92.12 87 GLU A O 1
ATOM 671 N N . ILE A 1 88 ? -6.736 13.477 5.894 1.00 93.19 88 ILE A N 1
ATOM 672 C CA . ILE A 1 88 ? -5.556 12.770 5.396 1.00 93.19 88 ILE A CA 1
ATOM 673 C C . ILE A 1 88 ? -4.385 13.090 6.311 1.00 93.19 88 ILE A C 1
ATOM 675 O O . ILE A 1 88 ? -4.143 14.251 6.644 1.00 93.19 88 ILE A O 1
ATOM 679 N N . ILE A 1 89 ? -3.644 12.053 6.692 1.00 91.12 89 ILE A N 1
ATOM 680 C CA . ILE A 1 89 ? -2.390 12.183 7.424 1.00 91.12 89 ILE A CA 1
ATOM 681 C C . ILE A 1 89 ? -1.328 11.384 6.679 1.00 91.12 89 ILE A C 1
ATOM 683 O O . ILE A 1 89 ? -1.529 10.212 6.367 1.00 91.12 89 ILE A O 1
ATOM 687 N N . SER A 1 90 ? -0.196 12.030 6.405 1.00 90.50 90 SER A N 1
ATOM 688 C CA . SER A 1 90 ? 1.009 11.340 5.957 1.00 90.50 90 SER A CA 1
ATOM 689 C C . SER A 1 90 ? 1.845 10.975 7.169 1.00 90.50 90 SER A C 1
ATOM 691 O O . SER A 1 90 ? 2.075 11.804 8.050 1.00 90.50 90 SER A O 1
ATOM 693 N N . LEU A 1 91 ? 2.322 9.740 7.194 1.00 87.06 91 LEU A N 1
ATOM 694 C CA . LEU A 1 91 ? 3.206 9.248 8.238 1.00 87.06 91 LEU A CA 1
ATOM 695 C C . LEU A 1 91 ? 4.667 9.489 7.834 1.00 87.06 91 LEU A C 1
ATOM 697 O O . LEU A 1 91 ? 4.972 9.475 6.637 1.00 87.06 91 LEU A O 1
ATOM 701 N N . PRO A 1 92 ? 5.571 9.729 8.796 1.00 75.94 92 PRO A N 1
ATOM 702 C CA . PRO A 1 92 ? 6.993 9.810 8.501 1.00 75.94 92 PRO A CA 1
ATOM 703 C C . PRO A 1 92 ? 7.499 8.454 7.997 1.00 75.94 92 PRO A C 1
ATOM 705 O O . PRO A 1 92 ? 7.147 7.404 8.536 1.00 75.94 92 PRO A O 1
ATOM 708 N N . VAL A 1 93 ? 8.340 8.485 6.964 1.00 66.94 93 VAL A N 1
ATOM 709 C CA . VAL A 1 93 ? 9.088 7.307 6.512 1.00 66.94 93 VAL A CA 1
ATOM 710 C C . VAL A 1 93 ? 10.156 7.016 7.570 1.00 66.94 93 VAL A C 1
ATOM 712 O O . VAL A 1 93 ? 10.880 7.934 7.960 1.00 66.94 93 VAL A O 1
ATOM 715 N N . LYS A 1 94 ? 10.208 5.779 8.076 1.00 56.00 94 LYS A N 1
ATOM 716 C CA . LYS A 1 94 ? 11.306 5.317 8.939 1.00 56.00 94 LYS A CA 1
ATOM 717 C C . LYS A 1 94 ? 12.579 5.100 8.133 1.00 56.00 94 LYS A C 1
ATOM 719 O O . LYS A 1 94 ? 12.464 4.560 7.012 1.00 56.00 94 LYS A O 1
#

Foldseek 3Di:
DDDPDDDPPPQPVSVVVVVVLVVQCVQPVPPSCPVDDPVFDKDKDKDFDKDWPDCVVVVVVPDDTDMDGDSHIDMDIDTDDPDPDDDDDDTDDD

Solvent-accessible surface area (backbone atoms only — not comparable to full-atom values): 6347 Å² total; per-residue (Å²): 127,79,87,88,72,89,75,58,83,88,39,66,69,51,49,54,50,54,56,45,62,64,46,30,41,78,82,31,78,92,44,35,72,74,73,55,65,89,90,50,77,71,49,78,49,77,47,61,41,72,48,70,80,41,38,83,85,24,72,89,71,79,50,76,67,43,70,46,75,43,88,61,60,49,74,46,79,45,61,89,66,94,62,100,66,85,88,85,82,85,77,84,84,130